Protein AF-A0A3P3VNV0-F1 (afdb_monomer_lite)

Foldseek 3Di:
DAQAPPQRADWDKDKDWDDDPPGAIKIKIKTWAAAPVRDIDIDIDIDRDPVVVVVCRVPPPNHDDDPRGHRVSCHVPPDDDPDPDPVVPPD

Secondary structure (DSSP, 8-state):
-EEETTTTEEEEEEEEEEE-TTS-EEEEEEEEEEBTTS-EEEEEEEESSHHHHHHHHHHTTTTS--TTB-HHHHHHS----SPPPGGGG--

Structure (mmCIF, N/CA/C/O backbone):
data_AF-A0A3P3VNV0-F1
#
_entry.id   AF-A0A3P3VNV0-F1
#
loop_
_atom_site.group_PDB
_atom_site.id
_atom_site.type_symbol
_atom_site.label_atom_id
_atom_site.label_alt_id
_atom_site.label_comp_id
_atom_site.label_asym_id
_atom_site.label_entity_id
_atom_site.label_seq_id
_atom_site.pdbx_PDB_ins_code
_atom_site.Cartn_x
_atom_site.Cartn_y
_atom_site.Cartn_z
_atom_site.occupancy
_atom_site.B_iso_or_equiv
_atom_site.auth_seq_id
_atom_site.auth_comp_id
_atom_site.auth_asym_id
_atom_site.auth_atom_id
_atom_site.pdbx_PDB_model_num
ATOM 1 N N . MET A 1 1 ? 5.801 9.241 2.865 1.00 72.00 1 MET A N 1
ATOM 2 C CA . MET A 1 1 ? 6.057 8.375 1.693 1.00 72.00 1 MET A CA 1
ATOM 3 C C . MET A 1 1 ? 6.860 7.186 2.188 1.00 72.00 1 MET A C 1
ATOM 5 O O . MET A 1 1 ? 7.800 7.415 2.936 1.00 72.00 1 MET A O 1
ATOM 9 N N . ILE A 1 2 ? 6.448 5.955 1.883 1.00 88.00 2 ILE A N 1
ATOM 10 C CA . ILE A 1 2 ? 7.120 4.734 2.362 1.00 88.00 2 ILE A CA 1
ATOM 11 C C . ILE A 1 2 ? 7.852 4.106 1.182 1.00 88.00 2 ILE A C 1
ATOM 13 O O . ILE A 1 2 ? 7.229 3.881 0.153 1.00 88.00 2 ILE A O 1
ATOM 17 N N . GLU A 1 3 ? 9.144 3.821 1.318 1.00 93.38 3 GLU A N 1
ATOM 18 C CA . GLU A 1 3 ? 9.894 3.095 0.290 1.00 93.38 3 GLU A CA 1
ATOM 19 C C . GLU A 1 3 ? 9.693 1.588 0.477 1.00 93.38 3 GLU A C 1
ATOM 21 O O . GLU A 1 3 ? 9.924 1.045 1.560 1.00 93.38 3 GLU A O 1
ATOM 26 N N . HIS A 1 4 ? 9.255 0.898 -0.572 1.00 95.00 4 HIS A N 1
ATOM 27 C CA . HIS A 1 4 ? 9.107 -0.550 -0.539 1.00 95.00 4 HIS A CA 1
ATOM 28 C C . HIS A 1 4 ? 10.472 -1.233 -0.662 1.00 95.00 4 HIS A C 1
ATOM 30 O O . HIS A 1 4 ? 11.158 -1.064 -1.667 1.00 95.00 4 HIS A O 1
ATOM 36 N N . LEU A 1 5 ? 10.841 -2.087 0.293 1.00 94.12 5 LEU A N 1
ATOM 37 C CA . LEU A 1 5 ? 12.161 -2.725 0.343 1.00 94.12 5 LEU A CA 1
ATOM 38 C C . LEU A 1 5 ? 12.365 -3.771 -0.757 1.00 94.12 5 LEU A C 1
ATOM 40 O O . LEU A 1 5 ? 13.433 -3.812 -1.350 1.00 94.12 5 LEU A O 1
ATOM 44 N N . HIS A 1 6 ? 11.354 -4.593 -1.060 1.00 93.25 6 HIS A N 1
ATOM 45 C CA . HIS A 1 6 ? 11.481 -5.625 -2.105 1.00 93.25 6 HIS A CA 1
ATOM 46 C C . HIS A 1 6 ? 11.440 -5.087 -3.540 1.00 93.25 6 HIS A C 1
ATOM 48 O O . HIS A 1 6 ? 12.140 -5.599 -4.408 1.00 93.25 6 HIS A O 1
ATOM 54 N N . TYR A 1 7 ? 10.608 -4.079 -3.809 1.00 94.44 7 TYR A N 1
ATOM 55 C CA . TYR A 1 7 ? 10.402 -3.560 -5.167 1.00 94.44 7 TYR A CA 1
ATOM 56 C C . TYR A 1 7 ? 11.145 -2.246 -5.431 1.00 94.44 7 TYR A C 1
ATOM 58 O O . TYR A 1 7 ? 11.145 -1.771 -6.567 1.00 94.44 7 TYR A O 1
ATOM 66 N N . HIS A 1 8 ? 11.781 -1.679 -4.399 1.00 95.00 8 HIS A N 1
ATOM 67 C CA . HIS A 1 8 ? 12.533 -0.427 -4.435 1.00 95.00 8 HIS A CA 1
ATOM 68 C C . HIS A 1 8 ? 11.723 0.710 -5.076 1.00 95.00 8 HIS A C 1
ATOM 70 O O . HIS A 1 8 ? 12.144 1.324 -6.056 1.00 95.00 8 HIS A O 1
ATOM 76 N N . CYS A 1 9 ? 10.502 0.943 -4.610 1.00 94.25 9 CYS A N 1
ATOM 77 C CA . CYS A 1 9 ? 9.674 2.020 -5.142 1.00 94.25 9 CYS A CA 1
ATOM 78 C C . CYS A 1 9 ? 8.886 2.728 -4.042 1.00 94.25 9 CYS A C 1
ATOM 80 O O . CYS A 1 9 ? 8.520 2.081 -3.053 1.00 94.25 9 CYS A O 1
ATOM 82 N N . PRO A 1 10 ? 8.533 4.009 -4.246 1.00 93.31 10 PRO A N 1
ATOM 83 C CA . PRO A 1 10 ? 7.691 4.720 -3.307 1.00 93.31 10 PRO A CA 1
ATOM 84 C C . PRO A 1 10 ? 6.277 4.143 -3.344 1.00 93.31 10 PRO A C 1
ATOM 86 O O . PRO A 1 10 ? 5.672 3.987 -4.404 1.00 93.31 10 PRO A O 1
ATOM 89 N N . LEU A 1 11 ? 5.741 3.843 -2.172 1.00 92.00 11 LEU A N 1
ATOM 90 C CA . LEU A 1 11 ? 4.352 3.473 -1.977 1.00 92.00 11 LEU A CA 1
ATOM 91 C C . LEU A 1 11 ? 3.545 4.702 -1.601 1.00 92.00 11 LEU A C 1
ATOM 93 O O . LEU A 1 11 ? 3.929 5.481 -0.715 1.00 92.00 11 LEU A O 1
ATOM 97 N N . TYR A 1 12 ? 2.390 4.824 -2.243 1.00 93.31 12 TYR A N 1
ATOM 98 C CA . TYR A 1 12 ? 1.371 5.749 -1.798 1.00 93.31 12 TYR A CA 1
ATOM 99 C C . TYR A 1 12 ? 0.434 5.037 -0.840 1.00 93.31 12 TYR A C 1
ATOM 101 O O . TYR A 1 12 ? -0.240 4.077 -1.206 1.00 93.31 12 TYR A O 1
ATOM 109 N N . CYS A 1 13 ? 0.420 5.518 0.397 1.00 93.62 13 CYS A N 1
ATOM 110 C CA . CYS A 1 13 ? -0.397 4.965 1.458 1.00 93.62 13 CYS A CA 1
ATOM 111 C C . CYS A 1 13 ? -1.388 6.025 1.920 1.00 93.62 13 CYS A C 1
ATOM 113 O O . CYS A 1 13 ? -0.983 7.156 2.201 1.00 93.62 13 CYS A O 1
ATOM 115 N N . TRP A 1 14 ? -2.656 5.656 2.056 1.00 93.12 14 TRP A N 1
ATOM 116 C CA . TRP A 1 14 ? -3.670 6.538 2.622 1.00 93.12 14 TRP A CA 1
ATOM 117 C C . TRP A 1 14 ? -4.629 5.771 3.525 1.00 93.12 14 TRP A C 1
ATOM 119 O O . TRP A 1 14 ? -4.888 4.578 3.344 1.00 93.12 14 TRP A O 1
ATOM 129 N N . LEU A 1 15 ? -5.109 6.478 4.544 1.00 93.88 15 LEU A N 1
ATOM 130 C CA . LEU A 1 15 ? -6.012 5.949 5.551 1.00 93.88 15 LEU A CA 1
ATOM 131 C C . LEU A 1 15 ? -7.421 6.472 5.301 1.00 93.88 15 LEU A C 1
ATOM 133 O O . LEU A 1 15 ? -7.618 7.621 4.913 1.00 93.88 15 LEU A O 1
ATOM 137 N N . SER A 1 16 ? -8.400 5.627 5.583 1.00 94.50 16 SER A N 1
ATOM 138 C CA . SER A 1 16 ? -9.808 5.995 5.647 1.00 94.50 16 SER A CA 1
ATOM 139 C C . SER A 1 16 ? -10.412 5.413 6.910 1.00 94.50 16 SER A C 1
ATOM 141 O O . SER A 1 16 ? -10.049 4.312 7.323 1.00 94.50 16 SER A O 1
ATOM 143 N N . SER A 1 17 ? -11.339 6.134 7.525 1.00 93.38 17 SER A N 1
ATOM 144 C CA . SER A 1 17 ? -12.155 5.617 8.613 1.00 93.38 17 SER A CA 1
ATOM 1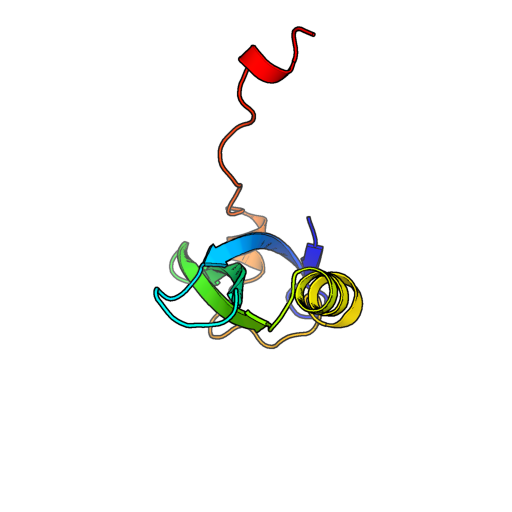45 C C . SER A 1 17 ? -13.606 5.522 8.163 1.00 93.38 17 SER A C 1
ATOM 147 O O . SER A 1 17 ? -14.120 6.375 7.440 1.00 93.38 17 SER A O 1
ATOM 149 N N . ALA A 1 18 ? -14.274 4.462 8.596 1.00 91.00 18 ALA A N 1
ATOM 150 C CA . ALA A 1 18 ? -15.707 4.300 8.435 1.00 91.00 18 ALA A CA 1
ATOM 151 C C . ALA A 1 18 ? -16.319 3.903 9.775 1.00 91.00 18 ALA A C 1
ATOM 153 O O . ALA A 1 18 ? -15.664 3.308 10.629 1.00 91.00 18 ALA A O 1
ATOM 154 N N . ARG A 1 19 ? -17.597 4.220 9.961 1.00 89.38 19 ARG A N 1
ATOM 155 C CA . ARG A 1 19 ? -18.376 3.773 11.114 1.00 89.38 19 ARG A CA 1
ATOM 156 C C . ARG A 1 19 ? -19.634 3.095 10.597 1.00 89.38 19 ARG A C 1
ATOM 158 O O . ARG A 1 19 ? -20.355 3.665 9.780 1.00 89.38 19 ARG A O 1
ATOM 165 N N . TYR A 1 20 ? -19.883 1.874 11.053 1.00 84.88 20 TYR A N 1
ATOM 166 C CA . TYR A 1 20 ? -21.146 1.195 10.778 1.00 84.88 20 TYR A CA 1
ATOM 167 C C . TYR A 1 20 ? -22.247 1.803 11.653 1.00 84.88 20 TYR A C 1
ATOM 169 O O . TYR A 1 20 ? -21.965 2.248 12.762 1.00 84.88 20 TYR A O 1
ATOM 177 N N . ARG A 1 21 ? -23.498 1.824 11.169 1.00 81.31 21 ARG A N 1
ATOM 178 C CA . ARG A 1 21 ? -24.629 2.473 11.870 1.00 81.31 21 ARG A CA 1
ATOM 179 C C . ARG A 1 21 ? -24.785 2.038 13.333 1.00 81.31 21 ARG A C 1
ATOM 181 O O . ARG A 1 21 ? -25.157 2.860 14.157 1.00 81.31 21 ARG A O 1
ATOM 188 N N . GLU A 1 22 ? -24.456 0.787 13.637 1.00 80.75 22 GLU A N 1
ATOM 189 C CA . GLU A 1 22 ? -24.563 0.188 14.976 1.00 80.75 22 GLU A CA 1
ATOM 190 C C . GLU A 1 22 ? -23.261 -0.516 15.397 1.00 80.75 22 GLU A C 1
ATOM 192 O O . GLU A 1 22 ? -23.274 -1.432 16.212 1.00 80.75 22 GLU A O 1
ATOM 197 N N . GLY A 1 23 ? -22.125 -0.143 14.799 1.00 80.19 23 GLY A N 1
ATOM 198 C CA . GLY A 1 23 ? -20.869 -0.868 14.979 1.00 80.19 23 GLY A CA 1
ATOM 199 C C . GLY A 1 23 ? -19.681 0.022 15.305 1.00 80.19 23 GLY A C 1
ATOM 200 O O . GLY A 1 23 ? -19.740 1.252 15.249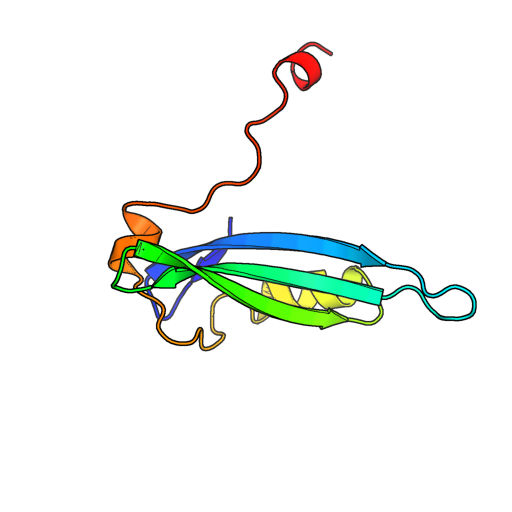 1.00 80.19 23 GLY A O 1
ATOM 201 N N . GLU A 1 24 ? -18.572 -0.638 15.620 1.00 84.06 24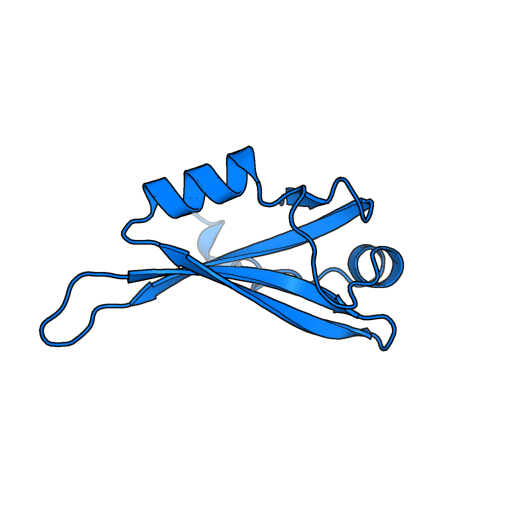 GLU A N 1
ATOM 202 C CA . GLU A 1 24 ? -17.315 0.038 15.906 1.00 84.06 24 GLU A CA 1
ATOM 203 C C . GLU A 1 24 ? -16.770 0.774 14.679 1.00 84.06 24 GLU A C 1
ATOM 205 O O . GLU A 1 24 ? -17.055 0.440 13.520 1.00 84.06 24 GLU A O 1
ATOM 210 N N . ALA A 1 25 ? -15.976 1.809 14.956 1.00 89.00 25 ALA A N 1
ATOM 211 C CA . ALA A 1 25 ? -15.190 2.452 13.922 1.00 89.00 25 ALA A CA 1
ATOM 212 C C . ALA A 1 25 ? -14.206 1.432 13.338 1.00 89.00 25 ALA A C 1
ATOM 214 O O . ALA A 1 25 ? -13.596 0.644 14.053 1.00 89.00 25 ALA A O 1
ATOM 215 N N . VAL A 1 26 ? -14.060 1.456 12.022 1.00 95.00 26 VAL A N 1
ATOM 216 C CA . VAL A 1 26 ? -13.096 0.645 11.294 1.00 95.00 26 VAL A CA 1
ATOM 217 C C . VAL A 1 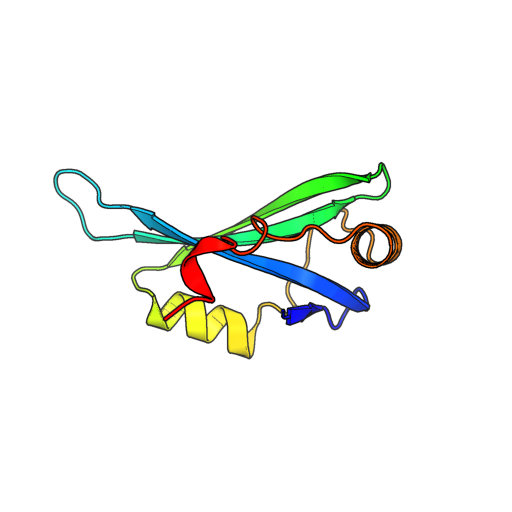26 ? -12.153 1.569 10.550 1.00 95.00 26 VAL A C 1
ATOM 219 O O . VAL A 1 26 ? -12.570 2.576 9.974 1.00 95.00 26 VAL A O 1
ATOM 222 N N . VAL A 1 27 ? -10.876 1.213 10.550 1.00 96.75 27 VAL A N 1
ATOM 223 C CA . VAL A 1 27 ? -9.849 1.916 9.792 1.00 96.75 27 VAL A CA 1
ATOM 224 C C . VAL A 1 27 ? -9.408 1.034 8.638 1.00 96.75 27 VAL A C 1
ATOM 226 O O . VAL A 1 27 ? -9.164 -0.162 8.797 1.00 96.75 27 VAL A O 1
ATOM 229 N N . PHE A 1 28 ? -9.301 1.631 7.462 1.00 97.19 28 PHE A N 1
ATOM 230 C CA . PHE A 1 28 ? -8.766 1.002 6.272 1.00 97.19 28 PHE A CA 1
ATOM 231 C C . PHE A 1 28 ? -7.464 1.677 5.881 1.00 97.19 28 PHE A C 1
ATOM 233 O O . PHE A 1 28 ? -7.381 2.904 5.838 1.00 97.19 28 PHE A O 1
ATOM 240 N N . LEU A 1 29 ? -6.466 0.860 5.567 1.00 96.75 29 LEU A N 1
ATOM 241 C CA . LEU A 1 29 ? -5.236 1.303 4.934 1.00 96.75 29 LEU A CA 1
ATOM 242 C C . LEU A 1 29 ? -5.214 0.807 3.500 1.00 96.75 29 LEU A C 1
ATOM 244 O O . LEU A 1 29 ? -5.345 -0.394 3.258 1.00 96.75 29 LEU A O 1
ATOM 248 N N . TYR A 1 30 ? -4.966 1.726 2.581 1.00 96.31 30 TYR A N 1
ATOM 249 C CA . TYR A 1 30 ? -4.748 1.433 1.178 1.00 96.31 30 TYR A CA 1
ATOM 250 C C . TYR A 1 30 ? -3.287 1.689 0.842 1.00 96.31 30 TYR A C 1
ATOM 252 O O . TYR A 1 30 ? -2.733 2.719 1.223 1.00 96.31 30 TYR A O 1
ATOM 260 N N . ILE A 1 31 ? -2.675 0.747 0.130 1.00 95.94 31 ILE A N 1
ATOM 261 C CA . ILE A 1 31 ? -1.375 0.918 -0.518 1.00 95.94 31 ILE A CA 1
ATOM 262 C C . ILE A 1 31 ? -1.615 0.862 -2.018 1.00 95.94 31 ILE A C 1
ATOM 264 O O . ILE A 1 31 ? -1.981 -0.194 -2.539 1.00 95.94 31 ILE A O 1
ATOM 268 N N . GLU A 1 32 ? -1.411 1.981 -2.699 1.00 95.50 32 GLU A N 1
ATOM 269 C CA . GLU A 1 32 ? -1.541 2.094 -4.146 1.00 95.50 32 GLU A CA 1
ATOM 270 C C . GLU A 1 32 ? -0.186 1.982 -4.843 1.00 95.50 32 GLU A C 1
ATOM 272 O O . GLU A 1 32 ? 0.831 2.511 -4.388 1.00 95.50 32 GLU A O 1
ATOM 277 N N . TYR A 1 33 ? -0.181 1.276 -5.970 1.00 95.88 33 TYR A N 1
ATOM 278 C CA . TYR A 1 33 ? 1.003 0.999 -6.775 1.00 95.88 33 TYR A CA 1
ATOM 279 C C . TYR A 1 33 ? 0.632 0.808 -8.251 1.00 95.88 33 TYR A C 1
ATOM 281 O O . TYR A 1 33 ? -0.540 0.707 -8.615 1.00 95.88 33 TYR A O 1
ATOM 289 N N . ARG A 1 34 ? 1.635 0.763 -9.131 1.00 96.94 34 ARG A N 1
ATOM 290 C CA . ARG A 1 34 ? 1.453 0.469 -10.557 1.00 96.94 34 ARG A CA 1
ATOM 291 C C . ARG A 1 34 ? 1.775 -0.990 -10.842 1.00 96.94 34 ARG A C 1
ATOM 293 O O . ARG A 1 34 ? 2.748 -1.529 -10.314 1.00 96.94 34 ARG A O 1
ATOM 300 N N . ASP A 1 35 ? 1.004 -1.606 -11.727 1.00 97.12 35 ASP A N 1
ATOM 301 C CA . ASP A 1 35 ? 1.401 -2.868 -12.354 1.00 97.12 35 ASP A CA 1
ATOM 302 C C . ASP A 1 35 ? 2.253 -2.635 -13.619 1.00 97.12 35 ASP A C 1
ATOM 304 O O . ASP A 1 35 ? 2.539 -1.499 -14.018 1.00 97.12 35 ASP A O 1
ATOM 308 N N . ALA A 1 36 ? 2.680 -3.721 -14.270 1.00 96.81 36 ALA A N 1
ATOM 309 C CA . ALA A 1 36 ? 3.502 -3.655 -15.482 1.00 96.81 36 ALA A CA 1
ATOM 310 C C . ALA A 1 36 ? 2.813 -2.939 -16.667 1.00 96.81 36 ALA A C 1
ATOM 312 O O . ALA A 1 36 ? 3.502 -2.367 -17.519 1.00 96.81 36 ALA A O 1
ATOM 313 N N . THR A 1 37 ? 1.475 -2.915 -16.702 1.00 96.62 37 THR A N 1
ATOM 314 C CA . THR A 1 37 ? 0.667 -2.262 -17.749 1.00 96.62 37 THR A CA 1
ATOM 315 C C . THR A 1 37 ? 0.488 -0.758 -17.532 1.00 96.62 37 THR A C 1
ATOM 317 O O . THR A 1 37 ? -0.041 -0.077 -18.412 1.00 96.62 37 THR A O 1
ATOM 320 N N . ARG A 1 38 ? 1.007 -0.223 -16.414 1.00 94.69 38 ARG A N 1
ATOM 321 C CA . ARG A 1 38 ? 0.809 1.152 -15.908 1.00 94.69 38 ARG A CA 1
ATOM 322 C C . ARG A 1 38 ? -0.553 1.384 -15.247 1.00 94.69 38 ARG A C 1
ATOM 324 O O . ARG A 1 38 ? -0.831 2.506 -14.818 1.00 94.69 38 ARG A O 1
ATOM 331 N N . ALA A 1 39 ? -1.391 0.360 -15.115 1.00 95.38 39 ALA A N 1
ATOM 332 C CA . ALA A 1 39 ? -2.649 0.506 -14.397 1.00 95.38 39 ALA A CA 1
ATOM 333 C C . ALA A 1 39 ? -2.383 0.759 -12.905 1.00 95.38 39 ALA A C 1
ATOM 335 O O . ALA A 1 39 ? -1.445 0.203 -12.326 1.00 95.38 39 ALA A O 1
ATOM 336 N N . SER A 1 40 ? -3.204 1.616 -12.293 1.00 94.25 40 SER A N 1
ATOM 337 C CA . SER A 1 40 ? -3.228 1.749 -10.835 1.00 94.25 40 SER A CA 1
ATOM 338 C C . SER A 1 40 ? -3.826 0.484 -10.229 1.00 94.25 40 SER A C 1
ATOM 340 O O . SER A 1 40 ? -4.863 -0.007 -10.679 1.00 94.25 40 SER A O 1
ATOM 342 N N . ARG A 1 41 ? -3.179 -0.028 -9.190 1.00 96.44 41 ARG A N 1
ATOM 343 C CA . ARG A 1 41 ? -3.633 -1.136 -8.354 1.00 96.44 41 ARG A CA 1
ATOM 344 C C . ARG A 1 41 ? -3.547 -0.711 -6.902 1.00 96.44 41 ARG A C 1
ATOM 346 O O . ARG A 1 41 ? -2.788 0.191 -6.558 1.00 96.44 41 ARG A O 1
ATOM 353 N N . TYR A 1 42 ? -4.297 -1.395 -6.051 1.00 96.44 42 TYR A N 1
ATOM 354 C CA . TYR A 1 42 ? -4.198 -1.189 -4.619 1.00 96.44 42 TYR A CA 1
ATOM 355 C C . TYR A 1 42 ? -4.281 -2.506 -3.863 1.00 96.44 42 TYR A C 1
ATOM 357 O O . TYR A 1 42 ? -4.795 -3.511 -4.360 1.00 96.44 42 TYR A O 1
ATOM 365 N N . ARG A 1 43 ? -3.761 -2.493 -2.640 1.00 96.88 43 ARG A N 1
ATOM 366 C CA . ARG A 1 43 ? -4.034 -3.512 -1.632 1.00 96.88 43 ARG A CA 1
ATOM 367 C C . ARG A 1 43 ? -4.594 -2.836 -0.389 1.00 96.88 43 ARG A C 1
ATOM 369 O O . ARG A 1 43 ? -4.160 -1.744 -0.033 1.00 96.88 43 ARG A O 1
ATOM 376 N N . GLN A 1 44 ? -5.574 -3.485 0.230 1.00 97.12 44 GLN A N 1
ATOM 377 C CA . GLN 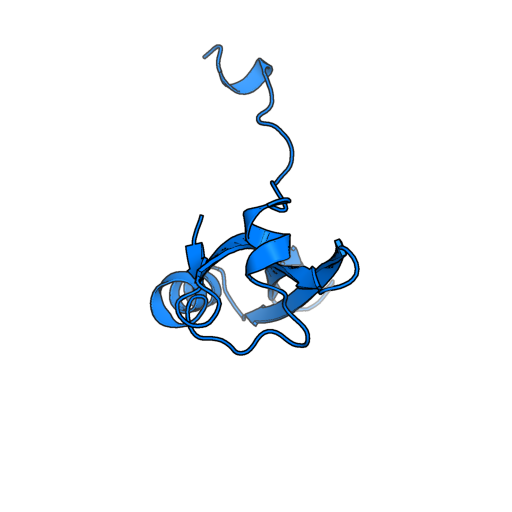A 1 44 ? -6.308 -2.958 1.373 1.00 97.12 44 GLN A CA 1
ATOM 378 C C . GLN A 1 44 ? -6.095 -3.840 2.602 1.00 97.12 44 GLN A C 1
ATOM 380 O O . GLN A 1 44 ? -6.124 -5.069 2.509 1.00 97.12 44 GLN A O 1
ATOM 385 N N . TRP A 1 45 ? -5.949 -3.195 3.755 1.00 97.69 45 TRP A N 1
ATOM 386 C CA . TRP A 1 45 ? -5.986 -3.816 5.075 1.00 97.69 45 TRP A CA 1
ATOM 387 C C . TRP A 1 45 ? -7.049 -3.146 5.936 1.00 97.69 45 TRP A C 1
ATOM 389 O O . TRP A 1 45 ? -7.374 -1.973 5.746 1.00 97.69 45 TRP A O 1
ATOM 399 N N . ARG A 1 46 ? -7.592 -3.912 6.882 1.00 97.00 46 ARG A N 1
ATOM 400 C CA . ARG A 1 46 ? -8.600 -3.472 7.846 1.00 97.00 46 ARG A CA 1
ATOM 401 C C . ARG A 1 46 ? -8.007 -3.539 9.250 1.00 97.00 46 ARG A C 1
ATOM 403 O O . ARG A 1 46 ? -7.428 -4.558 9.611 1.00 97.00 46 ARG A O 1
ATOM 410 N N . PHE A 1 47 ? -8.211 -2.487 10.031 1.00 96.69 47 PHE A N 1
ATOM 411 C CA . PHE A 1 47 ? -7.751 -2.348 11.410 1.00 96.69 47 PHE A CA 1
ATOM 412 C C . PHE A 1 47 ? -8.895 -1.883 12.313 1.00 96.69 47 PHE A C 1
ATOM 414 O O . PHE A 1 47 ? -9.848 -1.253 11.844 1.00 96.69 47 PHE A O 1
ATOM 421 N N . ALA A 1 48 ? -8.793 -2.189 13.606 1.00 94.75 48 ALA A N 1
ATOM 422 C CA . ALA A 1 48 ? -9.757 -1.726 14.604 1.00 94.75 48 ALA A CA 1
ATOM 423 C C . ALA A 1 48 ? -9.511 -0.264 15.012 1.00 94.75 48 ALA A C 1
ATOM 425 O O . ALA A 1 48 ? -10.427 0.414 15.463 1.00 94.75 48 ALA A O 1
ATOM 426 N N . SER A 1 49 ? -8.285 0.240 14.838 1.00 94.88 49 SER A N 1
ATOM 427 C CA . SER A 1 49 ? -7.923 1.602 15.225 1.00 94.88 49 SER A CA 1
ATOM 428 C C . SER A 1 49 ? -6.863 2.220 14.309 1.00 94.88 49 SER A C 1
ATOM 430 O O . SER A 1 49 ? -6.221 1.528 13.509 1.00 94.88 49 SER A O 1
ATOM 432 N N . ILE A 1 50 ? -6.687 3.541 14.419 1.00 95.00 50 ILE A N 1
ATOM 433 C CA . ILE A 1 50 ? -5.674 4.284 13.655 1.00 95.00 50 ILE A CA 1
ATOM 434 C C . ILE A 1 50 ? -4.272 3.872 14.110 1.00 95.00 50 ILE A C 1
ATOM 436 O O . ILE A 1 50 ? -3.392 3.695 13.273 1.00 95.00 50 ILE A O 1
ATOM 440 N N . GLU A 1 51 ? -4.077 3.653 15.409 1.00 96.06 51 GLU A N 1
ATOM 441 C CA . GLU A 1 51 ? -2.797 3.267 16.006 1.00 96.06 51 GLU A CA 1
ATOM 442 C C . GLU A 1 51 ? -2.307 1.933 15.434 1.00 96.06 51 GLU A C 1
ATOM 444 O O . GLU A 1 51 ? -1.146 1.815 15.047 1.00 96.06 51 GLU A O 1
ATOM 449 N N . GLN A 1 52 ? -3.199 0.946 15.289 1.00 97.00 52 GLN A N 1
ATOM 450 C CA . GLN A 1 52 ? -2.858 -0.336 14.661 1.00 97.00 52 GLN A CA 1
ATOM 451 C C . GLN A 1 52 ? -2.451 -0.167 13.192 1.00 97.00 52 GLN A C 1
ATOM 453 O O . GLN A 1 52 ? -1.475 -0.770 12.740 1.00 97.00 52 GLN A O 1
ATOM 458 N N . ALA A 1 53 ? -3.170 0.673 12.442 1.00 97.31 53 ALA A N 1
ATOM 459 C CA . ALA A 1 53 ? -2.846 0.949 11.045 1.00 97.31 53 ALA A CA 1
ATOM 460 C C . ALA A 1 53 ? -1.494 1.674 10.908 1.00 97.31 53 ALA A C 1
ATOM 462 O O . ALA A 1 53 ? -0.695 1.348 10.029 1.00 97.31 53 ALA A O 1
ATOM 463 N N . GLN A 1 54 ? -1.203 2.622 11.802 1.00 95.81 54 GLN A N 1
ATOM 464 C CA . GLN A 1 54 ? 0.082 3.321 11.872 1.00 95.81 54 GLN A CA 1
ATOM 465 C C . GLN A 1 54 ? 1.226 2.385 12.268 1.00 95.81 54 GLN A C 1
ATOM 467 O O . GLN A 1 54 ? 2.301 2.449 11.672 1.00 95.81 54 GLN A O 1
ATOM 472 N N . GLN A 1 55 ? 0.994 1.470 13.210 1.00 97.19 55 GLN A N 1
ATOM 473 C CA . GLN A 1 55 ? 1.970 0.447 13.568 1.00 97.19 55 GLN A CA 1
ATOM 474 C C . GLN A 1 55 ? 2.301 -0.439 12.361 1.00 97.19 55 GLN A C 1
ATOM 476 O O . GLN A 1 55 ? 3.473 -0.682 12.074 1.00 97.19 55 GLN A O 1
ATOM 481 N N . PHE A 1 56 ? 1.287 -0.869 11.606 1.00 97.44 56 PHE A N 1
ATOM 482 C CA . PHE A 1 56 ? 1.498 -1.621 10.371 1.00 97.44 56 PHE A CA 1
ATOM 483 C C . PHE A 1 56 ? 2.292 -0.815 9.332 1.00 97.44 56 PHE A C 1
ATOM 485 O O . PHE A 1 56 ? 3.227 -1.348 8.730 1.00 97.44 56 PHE A O 1
ATOM 492 N N . LEU A 1 57 ? 1.973 0.472 9.149 1.00 95.50 57 LEU A N 1
ATOM 493 C CA . LEU A 1 57 ? 2.719 1.363 8.255 1.00 95.50 57 LEU A CA 1
ATOM 494 C C . LEU A 1 57 ? 4.203 1.453 8.627 1.00 95.50 57 LEU A C 1
ATOM 496 O O . LEU A 1 57 ? 5.051 1.399 7.740 1.00 95.50 57 LEU A O 1
ATOM 500 N N . GLY A 1 58 ? 4.513 1.565 9.920 1.00 94.25 58 GLY A N 1
ATOM 501 C CA . GLY A 1 58 ? 5.887 1.686 10.406 1.00 94.25 58 GLY A CA 1
ATOM 502 C C . GLY A 1 58 ? 6.684 0.380 10.398 1.00 94.25 58 GLY A C 1
ATOM 503 O O . GLY A 1 58 ? 7.905 0.423 10.289 1.00 94.25 58 GLY A O 1
ATOM 504 N N . GLN A 1 59 ? 6.019 -0.774 10.515 1.00 95.25 59 GLN A N 1
ATOM 505 C CA . GLN A 1 59 ? 6.695 -2.061 10.738 1.00 95.25 59 GLN A CA 1
ATOM 506 C C . GLN A 1 59 ? 6.654 -3.012 9.537 1.00 95.25 59 GLN A C 1
ATOM 508 O O . GLN A 1 59 ? 7.564 -3.820 9.377 1.00 95.25 59 GLN A O 1
ATOM 513 N N . GLN A 1 60 ? 5.599 -2.963 8.717 1.00 95.56 60 GLN A N 1
ATOM 514 C CA . GLN A 1 60 ? 5.307 -4.019 7.736 1.00 95.56 60 GLN A CA 1
ATOM 515 C C . GLN A 1 60 ? 5.052 -3.502 6.318 1.00 95.56 60 GLN A C 1
ATOM 517 O O . GLN A 1 60 ? 5.323 -4.213 5.353 1.00 95.56 60 GLN A O 1
ATOM 522 N N . ALA A 1 61 ? 4.554 -2.274 6.148 1.00 94.19 61 ALA A N 1
ATOM 523 C CA . ALA A 1 61 ? 4.158 -1.772 4.827 1.00 94.19 61 ALA A CA 1
ATOM 524 C C . ALA A 1 61 ? 5.290 -1.775 3.781 1.00 94.19 61 ALA A C 1
ATOM 526 O O . ALA A 1 61 ? 5.012 -1.863 2.590 1.00 94.19 61 ALA A O 1
ATOM 527 N N . SER A 1 62 ? 6.554 -1.707 4.202 1.00 95.50 62 SER A N 1
ATOM 528 C CA . SER A 1 62 ? 7.705 -1.723 3.296 1.00 95.50 62 SER A CA 1
ATOM 529 C C . SER A 1 62 ? 8.115 -3.129 2.823 1.00 95.50 62 SER A C 1
ATOM 531 O O . SER A 1 62 ? 8.913 -3.246 1.893 1.00 95.50 62 SER A O 1
ATOM 533 N N . THR A 1 63 ? 7.588 -4.198 3.427 1.00 95.81 63 THR A N 1
ATOM 534 C CA . THR A 1 63 ? 7.964 -5.597 3.137 1.00 95.81 63 THR A CA 1
ATOM 535 C C . THR A 1 63 ? 6.797 -6.467 2.677 1.00 95.81 63 THR A C 1
ATOM 537 O O . THR A 1 63 ? 6.998 -7.611 2.274 1.00 95.81 63 THR A O 1
ATOM 540 N N . VAL A 1 64 ? 5.567 -5.956 2.700 1.00 96.19 64 VAL A N 1
ATOM 541 C CA . VAL A 1 64 ? 4.396 -6.733 2.281 1.00 96.19 64 VAL A CA 1
ATOM 542 C C . VAL A 1 64 ? 4.464 -7.129 0.806 1.00 96.19 64 VAL A C 1
ATOM 544 O O . VAL A 1 64 ? 4.888 -6.369 -0.052 1.00 96.19 64 VAL A O 1
ATOM 547 N N . VAL A 1 65 ? 3.988 -8.324 0.464 1.00 95.88 65 VAL A N 1
ATOM 548 C CA . VAL A 1 65 ? 3.894 -8.719 -0.948 1.00 95.88 65 VAL A CA 1
ATOM 549 C C . VAL A 1 65 ? 2.746 -7.957 -1.610 1.00 95.88 65 VAL A C 1
ATOM 551 O O . VAL A 1 65 ? 1.599 -8.028 -1.158 1.00 95.88 65 VAL A O 1
ATOM 554 N N . LEU A 1 66 ? 3.028 -7.259 -2.708 1.00 96.06 66 LEU A N 1
ATOM 555 C CA . LEU A 1 66 ? 2.027 -6.533 -3.489 1.00 96.06 66 LEU A CA 1
ATOM 556 C C . LEU A 1 66 ? 1.796 -7.269 -4.818 1.00 96.06 66 LEU A C 1
ATOM 558 O O . LEU A 1 66 ? 2.730 -7.409 -5.609 1.00 96.06 66 LEU A O 1
ATOM 562 N N . PRO A 1 67 ? 0.584 -7.796 -5.070 1.00 95.62 67 PRO A N 1
ATOM 563 C CA . PRO A 1 67 ? 0.311 -8.571 -6.275 1.00 95.62 67 PRO A CA 1
ATOM 564 C C . PRO A 1 67 ? 0.608 -7.782 -7.549 1.00 95.62 67 PRO A C 1
ATOM 566 O O . PRO A 1 67 ? 0.103 -6.682 -7.724 1.00 95.62 67 PRO A O 1
ATOM 569 N N . GLN A 1 68 ? 1.382 -8.366 -8.466 1.00 96.00 68 GLN A N 1
ATOM 570 C CA . GLN A 1 68 ? 1.632 -7.804 -9.804 1.00 96.00 68 GLN A CA 1
ATOM 571 C C . GLN A 1 68 ? 2.268 -6.402 -9.818 1.00 96.00 68 GLN A C 1
ATOM 573 O O . GLN A 1 68 ? 2.273 -5.740 -10.858 1.00 96.00 68 GLN A O 1
ATOM 578 N N . ILE A 1 69 ? 2.818 -5.939 -8.694 1.00 97.31 69 ILE A N 1
ATOM 579 C CA . ILE A 1 69 ? 3.499 -4.650 -8.645 1.00 97.31 69 ILE A CA 1
ATOM 580 C C . ILE A 1 69 ? 4.666 -4.616 -9.631 1.00 97.31 69 ILE A C 1
ATOM 582 O O . ILE A 1 69 ? 5.452 -5.555 -9.758 1.00 97.31 69 ILE A O 1
ATOM 586 N N . SER A 1 70 ? 4.807 -3.483 -10.306 1.00 97.56 70 SER A N 1
ATOM 587 C CA . SER A 1 70 ? 6.004 -3.135 -11.049 1.00 97.56 70 SER A CA 1
ATOM 588 C C . SER A 1 70 ? 6.709 -1.992 -10.333 1.00 97.56 70 SER A C 1
ATOM 590 O O . SER A 1 70 ? 6.306 -0.836 -10.454 1.00 97.56 70 SER A O 1
ATOM 592 N N . GLY A 1 71 ? 7.789 -2.301 -9.608 1.00 96.38 71 GLY A N 1
ATOM 593 C CA . GLY A 1 71 ? 8.606 -1.281 -8.938 1.00 96.38 71 GLY A CA 1
ATOM 594 C C . GLY A 1 71 ? 9.111 -0.208 -9.908 1.00 96.38 71 GLY A C 1
ATOM 595 O O . GLY A 1 71 ? 9.055 0.983 -9.607 1.00 96.38 71 GLY A O 1
ATOM 596 N N . LEU A 1 72 ? 9.482 -0.613 -11.131 1.00 97.19 72 LEU A N 1
ATOM 597 C CA . LEU A 1 72 ? 9.869 0.303 -12.207 1.00 97.19 72 LEU A CA 1
ATOM 598 C C . LEU A 1 72 ? 8.747 1.288 -12.562 1.00 97.19 72 LEU A C 1
ATOM 600 O O . LEU A 1 72 ? 8.985 2.495 -12.587 1.00 97.19 72 LEU A O 1
ATOM 604 N N . ARG A 1 73 ? 7.528 0.797 -12.839 1.00 96.81 73 ARG A N 1
ATOM 605 C CA . ARG A 1 73 ? 6.404 1.672 -13.209 1.00 96.81 73 ARG A CA 1
ATOM 606 C C . ARG A 1 73 ? 5.972 2.549 -12.045 1.00 96.81 73 ARG A C 1
ATOM 608 O O . ARG A 1 73 ? 5.740 3.731 -12.262 1.00 96.81 73 ARG A O 1
ATOM 615 N N . THR A 1 74 ? 5.930 2.009 -10.830 1.00 95.75 74 THR A N 1
ATOM 616 C CA . THR A 1 74 ? 5.592 2.777 -9.625 1.00 95.75 74 THR A CA 1
ATOM 617 C C . THR A 1 74 ? 6.603 3.896 -9.380 1.00 95.75 74 THR A C 1
ATOM 619 O O . THR A 1 74 ? 6.209 5.000 -9.033 1.00 95.75 74 THR A O 1
ATOM 622 N N . ARG A 1 75 ? 7.898 3.670 -9.627 1.00 94.75 75 ARG A N 1
ATOM 623 C CA . ARG A 1 75 ? 8.925 4.714 -9.493 1.00 94.75 75 ARG A CA 1
ATOM 624 C C . ARG A 1 75 ? 8.856 5.766 -10.605 1.00 94.75 75 ARG A C 1
ATOM 626 O O . ARG A 1 75 ? 9.021 6.947 -10.334 1.00 94.75 75 ARG A O 1
ATOM 633 N N . GLN A 1 76 ? 8.642 5.347 -11.853 1.00 95.31 76 GLN A N 1
ATOM 634 C CA . GLN A 1 76 ? 8.588 6.259 -13.004 1.00 95.31 76 GLN A CA 1
ATOM 635 C C . GLN A 1 76 ? 7.292 7.076 -13.065 1.00 95.31 76 GLN A C 1
ATOM 637 O O . GLN A 1 76 ? 7.278 8.163 -13.634 1.00 95.31 76 GLN A O 1
ATOM 642 N N . GLN A 1 77 ? 6.195 6.525 -12.545 1.00 92.31 77 GLN A N 1
ATOM 643 C CA . GLN A 1 77 ? 4.847 7.097 -12.581 1.00 92.31 77 GLN A CA 1
ATOM 644 C C . GLN A 1 77 ? 4.201 6.933 -11.199 1.00 92.31 77 GLN A C 1
ATOM 646 O O . GLN A 1 77 ? 3.222 6.180 -11.061 1.00 92.31 77 GLN A O 1
ATOM 651 N N . PRO A 1 78 ? 4.772 7.585 -10.167 1.00 88.31 78 PRO A N 1
ATOM 652 C CA . PRO A 1 78 ? 4.300 7.438 -8.803 1.00 88.31 78 PRO A CA 1
ATOM 653 C C . PRO A 1 78 ? 2.845 7.865 -8.714 1.00 88.31 78 PRO A C 1
ATOM 655 O O . PRO A 1 78 ? 2.415 8.846 -9.321 1.00 88.31 78 PRO A O 1
ATOM 658 N N . ILE A 1 79 ? 2.076 7.093 -7.957 1.00 89.56 79 ILE A N 1
ATOM 659 C CA . ILE A 1 79 ? 0.755 7.529 -7.537 1.00 89.56 79 ILE A CA 1
ATOM 660 C C . ILE A 1 79 ? 1.007 8.545 -6.430 1.00 89.56 79 ILE A C 1
ATOM 662 O O . ILE A 1 79 ? 1.662 8.243 -5.438 1.00 89.56 79 ILE A O 1
ATOM 666 N N . THR A 1 80 ? 0.571 9.776 -6.637 1.00 82.31 80 THR A N 1
ATOM 667 C CA . THR A 1 80 ? 0.624 10.825 -5.623 1.00 82.31 80 THR A CA 1
ATOM 668 C C . THR A 1 80 ? -0.790 11.089 -5.141 1.00 82.31 80 THR A C 1
ATOM 670 O O . THR A 1 80 ? -1.741 10.960 -5.912 1.00 82.31 80 THR A O 1
ATOM 673 N N . GLY A 1 81 ? -0.926 11.462 -3.869 1.00 71.50 81 GLY A N 1
ATOM 674 C CA . GLY A 1 81 ? -2.203 11.923 -3.336 1.00 71.50 81 GLY A CA 1
ATOM 675 C C . GLY A 1 81 ? -2.714 13.182 -4.039 1.00 71.50 81 GLY A C 1
ATOM 676 O O . GLY A 1 81 ? -2.037 13.705 -4.933 1.00 71.50 81 GLY A O 1
ATOM 677 N N . PRO A 1 82 ? -3.891 13.690 -3.635 1.00 67.94 82 PRO A N 1
ATOM 678 C CA . PRO A 1 82 ? -4.356 14.986 -4.111 1.00 67.94 82 PRO A CA 1
ATOM 679 C C . PRO A 1 82 ? -3.248 16.025 -3.917 1.00 67.94 82 PRO A C 1
ATOM 681 O O . PRO A 1 82 ? -2.542 16.008 -2.903 1.00 67.94 82 PRO A O 1
ATOM 684 N N . ALA A 1 83 ? -3.070 16.892 -4.917 1.00 60.59 83 ALA A N 1
ATOM 685 C CA . ALA A 1 83 ? -2.147 18.010 -4.800 1.00 60.59 83 ALA A CA 1
ATOM 686 C C . ALA A 1 83 ? -2.480 18.799 -3.519 1.00 60.59 83 ALA A C 1
ATOM 688 O O . ALA A 1 83 ? -3.664 18.932 -3.195 1.00 60.59 83 ALA A O 1
ATOM 689 N N . PRO A 1 84 ? -1.471 19.282 -2.772 1.00 59.03 84 PRO A N 1
ATOM 690 C CA . PRO A 1 84 ? -1.729 20.116 -1.608 1.00 59.03 84 PRO A CA 1
ATOM 691 C C . PRO A 1 84 ? -2.603 21.301 -2.022 1.00 59.03 84 PRO A C 1
ATOM 693 O O . PRO A 1 84 ? -2.371 21.906 -3.071 1.00 59.03 84 PRO A O 1
ATOM 696 N N . ASP A 1 85 ? -3.623 21.594 -1.217 1.00 57.19 85 ASP A N 1
ATOM 697 C CA . ASP A 1 85 ? -4.500 22.733 -1.45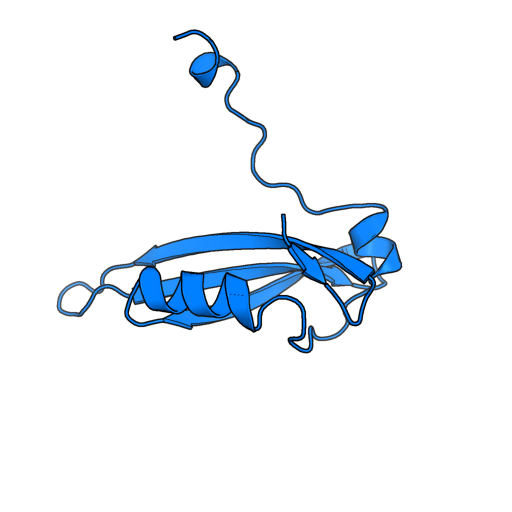9 1.00 57.19 85 ASP A CA 1
ATOM 698 C C . ASP A 1 85 ? -3.658 24.018 -1.373 1.00 57.19 85 ASP A C 1
ATOM 700 O O . ASP A 1 85 ? -3.081 24.286 -0.312 1.00 57.19 85 ASP A O 1
ATOM 704 N N . PRO A 1 86 ? -3.549 24.820 -2.449 1.00 58.66 86 PRO A N 1
ATOM 705 C CA . PRO A 1 86 ? -2.793 26.067 -2.406 1.00 58.66 86 PRO A CA 1
ATOM 706 C C . PRO A 1 86 ? -3.297 27.026 -1.313 1.00 58.66 86 PRO A C 1
ATOM 708 O O . PRO A 1 86 ? -2.512 27.844 -0.832 1.00 58.66 86 PRO A O 1
ATOM 711 N N . ALA A 1 87 ? -4.550 26.896 -0.857 1.00 57.62 87 ALA A N 1
ATOM 712 C CA . ALA A 1 87 ? -5.116 27.703 0.222 1.00 57.62 87 ALA A CA 1
ATOM 713 C C . ALA A 1 87 ? -4.618 27.326 1.633 1.00 57.62 87 ALA A C 1
ATOM 715 O O . ALA A 1 87 ? -4.699 28.149 2.542 1.00 57.62 87 ALA A O 1
ATOM 716 N N . ALA A 1 88 ? -4.067 26.125 1.838 1.00 53.16 88 ALA A N 1
ATOM 717 C CA . ALA A 1 88 ? -3.594 25.672 3.153 1.00 53.16 88 ALA A CA 1
ATOM 718 C C . ALA A 1 88 ? -2.194 26.206 3.527 1.00 53.16 88 ALA A C 1
ATOM 720 O O . ALA A 1 88 ? -1.751 26.031 4.659 1.00 53.16 88 ALA A O 1
ATOM 721 N N . THR A 1 89 ? -1.500 26.861 2.592 1.00 50.84 89 THR A N 1
ATOM 722 C CA . THR A 1 89 ? -0.117 27.357 2.762 1.00 50.84 89 THR A CA 1
ATOM 723 C C . THR A 1 89 ? -0.028 28.849 3.106 1.00 50.84 89 THR A C 1
ATOM 725 O O . THR A 1 89 ? 1.070 29.395 3.156 1.00 50.84 89 THR A O 1
ATOM 728 N N . ALA A 1 90 ? -1.166 29.522 3.307 1.00 47.75 90 ALA A N 1
ATOM 729 C CA . ALA A 1 90 ? -1.249 30.973 3.500 1.00 47.75 90 ALA A CA 1
ATOM 730 C C . ALA A 1 90 ? -1.628 31.403 4.936 1.00 47.75 90 ALA A C 1
ATOM 732 O O . ALA A 1 90 ? -2.164 32.498 5.108 1.00 47.75 90 ALA A O 1
ATOM 733 N N . ALA A 1 91 ? -1.378 30.562 5.946 1.00 40.66 91 ALA A N 1
ATOM 734 C CA . ALA A 1 91 ? -1.660 30.852 7.358 1.00 40.66 91 ALA A CA 1
ATOM 735 C C . ALA A 1 91 ? -0.379 31.001 8.187 1.00 40.66 91 ALA A C 1
ATOM 737 O O . ALA A 1 91 ? 0.543 30.175 7.991 1.00 40.66 91 ALA A O 1
#

pLDDT: mean 89.3, std 13.14, range [40.66, 97.69]

Radius of gyration: 14.86 Å; chains: 1; bounding box: 37×40×34 Å

Organism: NCBI:txid2528527

Sequence (91 aa):
MIEHLHYHCPLYCWLSSARYREGEAVVFLYIEYRDATRASRYRQWRFASIEQAQQFLGQQASTVVLPQISGLRTRQQPITGPAPDPAATAA